Protein AF-A0A6J1W9F5-F1 (afdb_monomer_lite)

InterPro domains:
  IPR046804 DNA-PKcs, N-terminal [PF20500] (56-137)

Structure (mmCIF, N/CA/C/O backbone):
data_AF-A0A6J1W9F5-F1
#
_entry.id   AF-A0A6J1W9F5-F1
#
loop_
_atom_site.group_PDB
_atom_site.id
_atom_site.type_symbol
_atom_site.label_atom_id
_atom_site.label_alt_id
_atom_site.label_comp_id
_atom_site.label_asym_id
_atom_site.label_entity_id
_atom_site.label_seq_id
_atom_site.pdbx_PDB_ins_code
_atom_site.Cartn_x
_atom_site.Cartn_y
_atom_site.Cartn_z
_atom_site.occupancy
_atom_site.B_iso_or_equiv
_atom_site.auth_seq_id
_atom_site.auth_comp_id
_atom_site.auth_asym_id
_atom_site.auth_atom_id
_atom_site.pdbx_PDB_model_num
ATOM 1 N N . MET A 1 1 ? -18.209 33.176 -12.105 1.00 35.25 1 MET A N 1
ATOM 2 C CA . MET A 1 1 ? -17.310 32.155 -12.683 1.00 35.25 1 MET A CA 1
ATOM 3 C C . MET A 1 1 ? -16.720 31.390 -11.516 1.00 35.25 1 MET A C 1
ATOM 5 O O . MET A 1 1 ? -16.170 32.024 -10.627 1.00 35.25 1 MET A O 1
ATOM 9 N N . ALA A 1 2 ? -17.005 30.091 -11.435 1.00 33.97 2 ALA A N 1
ATOM 10 C CA . ALA A 1 2 ? -16.728 29.277 -10.258 1.00 33.97 2 ALA A CA 1
ATOM 11 C C . ALA A 1 2 ? -15.221 29.112 -10.017 1.00 33.97 2 ALA A C 1
ATOM 13 O O . ALA A 1 2 ? -14.440 28.920 -10.948 1.00 33.97 2 ALA A O 1
ATOM 14 N N . SER A 1 3 ? -14.863 29.220 -8.743 1.00 36.62 3 SER A N 1
ATOM 15 C CA . SER A 1 3 ? -13.532 29.150 -8.161 1.00 36.62 3 SER A CA 1
ATOM 16 C C . SER A 1 3 ? -12.750 27.911 -8.593 1.00 36.62 3 SER A C 1
ATOM 18 O O . SER A 1 3 ? -13.216 26.790 -8.419 1.00 36.62 3 SER A O 1
ATOM 20 N N . SER A 1 4 ? -11.519 28.105 -9.061 1.00 34.47 4 SER A N 1
ATOM 21 C CA . SER A 1 4 ? -10.494 27.059 -9.046 1.00 34.47 4 SER A CA 1
ATOM 22 C C . SER A 1 4 ? -9.515 27.395 -7.931 1.00 34.47 4 SER A C 1
ATOM 24 O O . SER A 1 4 ? -8.533 28.106 -8.129 1.00 34.47 4 SER A O 1
ATOM 26 N N . LEU A 1 5 ? -9.847 26.939 -6.723 1.00 39.34 5 LEU A N 1
ATOM 27 C CA . LEU A 1 5 ? -8.900 26.878 -5.619 1.00 39.34 5 LEU A CA 1
ATOM 28 C C . LEU A 1 5 ? -7.822 25.867 -6.011 1.00 39.34 5 LEU A C 1
ATOM 30 O O . LEU A 1 5 ? -8.046 24.659 -5.980 1.00 39.34 5 LEU A O 1
ATOM 34 N N . VAL A 1 6 ? -6.652 26.370 -6.392 1.00 42.03 6 VAL A N 1
ATOM 35 C CA . VAL A 1 6 ? -5.414 25.601 -6.313 1.00 42.03 6 VAL A CA 1
ATOM 36 C C . VAL A 1 6 ? -5.229 25.258 -4.838 1.00 42.03 6 VAL A C 1
ATOM 38 O O . VAL A 1 6 ? -4.914 26.128 -4.032 1.00 42.03 6 VAL A O 1
ATOM 41 N N . VAL A 1 7 ? -5.496 24.006 -4.475 1.00 39.22 7 VAL A N 1
ATOM 42 C CA . VAL A 1 7 ? -5.159 23.448 -3.166 1.00 39.22 7 VAL A CA 1
ATOM 43 C C . VAL A 1 7 ? -3.755 22.853 -3.295 1.00 39.22 7 VAL A C 1
ATOM 45 O O . VAL A 1 7 ? -3.606 21.840 -3.975 1.00 39.22 7 VAL A O 1
ATOM 48 N N . PRO A 1 8 ? -2.714 23.403 -2.642 1.00 40.12 8 PRO A N 1
ATOM 49 C CA . PRO A 1 8 ? -1.382 22.786 -2.599 1.00 40.12 8 PRO A CA 1
ATOM 50 C C . PRO A 1 8 ? -1.325 21.521 -1.715 1.00 40.12 8 PRO A C 1
ATOM 52 O O . PRO A 1 8 ? -0.251 21.062 -1.347 1.00 40.12 8 PRO A O 1
ATOM 55 N N . GLY A 1 9 ? -2.474 20.967 -1.328 1.00 43.34 9 GLY A N 1
ATOM 56 C CA . GLY A 1 9 ? -2.632 19.908 -0.337 1.00 43.34 9 GLY A CA 1
ATOM 57 C C . GLY A 1 9 ? -3.400 18.723 -0.907 1.00 43.34 9 GLY A C 1
ATOM 58 O O . GLY A 1 9 ? -4.593 18.576 -0.669 1.00 43.34 9 GLY A O 1
ATOM 59 N N . GLY A 1 10 ? -2.709 17.861 -1.649 1.00 54.50 10 GLY A N 1
ATOM 60 C CA . GLY A 1 10 ? -3.284 16.616 -2.160 1.00 54.50 10 GLY A CA 1
ATOM 61 C C . GLY A 1 10 ? -3.547 15.555 -1.085 1.00 54.50 10 GLY A C 1
ATOM 62 O O . GLY A 1 10 ? -4.116 14.524 -1.409 1.00 54.50 10 GLY A O 1
ATOM 63 N N . GLY A 1 11 ? -3.151 15.767 0.175 1.00 81.38 11 GLY A N 1
ATOM 64 C CA . GLY A 1 11 ? -3.332 14.800 1.263 1.00 81.38 11 GLY A CA 1
ATOM 65 C C . GLY A 1 11 ? -2.861 13.377 0.919 1.00 81.38 11 GLY A C 1
ATOM 66 O O . GLY A 1 11 ? -2.109 13.143 -0.026 1.00 81.38 11 GLY A O 1
ATOM 67 N N . LEU A 1 12 ? -3.349 12.397 1.678 1.00 89.31 12 LEU A N 1
ATOM 68 C CA . LEU A 1 12 ? -3.038 10.981 1.456 1.00 89.31 12 LEU A CA 1
ATOM 69 C C . LEU A 1 12 ? -3.476 10.483 0.063 1.00 89.31 12 LEU A C 1
ATOM 71 O O . LEU A 1 12 ? -2.780 9.697 -0.577 1.00 89.31 12 LEU A O 1
ATOM 75 N N . GLN A 1 13 ? -4.634 10.947 -0.416 1.00 91.75 13 GLN A N 1
ATOM 76 C CA . GLN A 1 13 ? -5.196 10.537 -1.704 1.00 91.75 13 GLN A CA 1
ATOM 77 C C . GLN A 1 13 ? -4.329 10.996 -2.884 1.00 91.75 13 GLN A C 1
ATOM 79 O O . GLN A 1 13 ? -4.150 10.247 -3.839 1.00 91.75 13 GLN A O 1
ATOM 84 N N . GLY A 1 14 ? -3.766 12.201 -2.815 1.00 93.12 14 GLY A N 1
ATOM 85 C CA . GLY A 1 14 ? -2.868 12.744 -3.828 1.00 93.12 14 GLY A CA 1
ATOM 86 C C . GLY A 1 14 ? -1.583 11.932 -3.941 1.00 93.12 14 GLY A C 1
ATOM 87 O O . GLY A 1 14 ? -1.185 11.599 -5.055 1.00 93.12 14 GLY A O 1
ATOM 88 N N . PHE A 1 15 ? -0.993 11.528 -2.809 1.00 93.94 15 PHE A N 1
ATOM 89 C CA . PHE A 1 15 ? 0.175 10.640 -2.812 1.00 93.94 15 PHE A CA 1
ATOM 90 C C . PHE A 1 15 ? -0.133 9.300 -3.478 1.00 93.94 15 PHE A C 1
ATOM 92 O O . PHE A 1 15 ? 0.636 8.838 -4.315 1.00 93.94 15 PHE A O 1
ATOM 99 N N . LEU A 1 16 ? -1.282 8.701 -3.157 1.00 94.94 16 LEU A N 1
ATOM 100 C CA . LEU A 1 16 ? -1.726 7.451 -3.771 1.00 94.94 16 LEU A CA 1
ATOM 101 C C . LEU A 1 16 ? -1.948 7.595 -5.284 1.00 94.94 16 LEU A C 1
ATOM 103 O O . LEU A 1 16 ? -1.493 6.752 -6.053 1.00 94.94 16 LEU A O 1
ATOM 107 N N . LEU A 1 17 ? -2.596 8.669 -5.736 1.00 94.62 17 LEU A N 1
ATOM 108 C CA . LEU A 1 17 ? -2.808 8.911 -7.166 1.00 94.62 17 LEU A CA 1
ATOM 109 C C . LEU A 1 17 ? -1.483 9.087 -7.916 1.00 94.62 17 LEU A C 1
ATOM 111 O O . LEU A 1 17 ? -1.290 8.454 -8.951 1.00 94.62 17 LEU A O 1
ATOM 115 N N . GLN A 1 18 ? -0.555 9.881 -7.375 1.00 94.75 18 GLN A N 1
ATOM 116 C CA . GLN A 1 18 ? 0.778 10.060 -7.959 1.00 94.75 18 GLN A CA 1
ATOM 117 C C . GLN A 1 18 ? 1.577 8.753 -7.981 1.00 94.75 18 GLN A C 1
ATOM 119 O O . GLN A 1 18 ? 2.273 8.473 -8.953 1.00 94.75 18 GLN A O 1
ATOM 124 N N . LEU A 1 19 ? 1.440 7.923 -6.945 1.00 95.38 19 LEU A N 1
ATOM 125 C CA . LEU A 1 19 ? 2.094 6.619 -6.871 1.00 95.38 19 LEU A CA 1
ATOM 126 C C . LEU A 1 19 ? 1.598 5.671 -7.975 1.00 95.38 19 LEU A C 1
ATOM 128 O O . LEU A 1 19 ? 2.392 4.955 -8.581 1.00 95.38 19 LEU A O 1
ATOM 132 N N . HIS A 1 20 ? 0.292 5.668 -8.261 1.00 95.25 20 HIS A N 1
ATOM 133 C CA . HIS A 1 20 ? -0.271 4.870 -9.357 1.00 95.25 20 HIS A CA 1
ATOM 134 C C . HIS A 1 20 ? 0.045 5.451 -10.737 1.00 95.25 20 HIS A C 1
ATOM 136 O O . HIS A 1 20 ? 0.184 4.683 -11.688 1.00 95.25 20 HIS A O 1
ATOM 142 N N . ASP A 1 21 ? 0.181 6.771 -10.862 1.00 94.19 21 ASP A N 1
ATOM 143 C CA . ASP A 1 21 ? 0.613 7.407 -12.109 1.00 94.19 21 ASP A CA 1
ATOM 144 C C . ASP A 1 21 ? 2.075 7.068 -12.442 1.00 94.19 21 ASP A C 1
ATOM 146 O O . ASP A 1 21 ? 2.383 6.716 -13.579 1.00 94.19 21 ASP A O 1
ATOM 150 N N . ALA A 1 22 ? 2.947 7.015 -11.427 1.00 93.38 22 ALA A N 1
ATOM 151 C CA . ALA A 1 22 ? 4.347 6.614 -11.574 1.00 93.38 22 ALA A CA 1
ATOM 152 C C . ALA A 1 22 ? 4.510 5.218 -12.210 1.00 93.38 22 ALA A C 1
ATOM 154 O O . ALA A 1 22 ? 5.446 4.996 -12.976 1.00 93.38 22 ALA A O 1
ATOM 155 N N . LEU A 1 23 ? 3.572 4.289 -11.980 1.00 91.94 23 LEU A N 1
ATOM 156 C CA . LEU A 1 23 ? 3.587 2.958 -12.609 1.00 91.94 23 LEU A CA 1
ATOM 157 C C . LEU A 1 23 ? 3.391 2.983 -14.132 1.00 91.94 23 LEU A C 1
ATOM 159 O O . LEU A 1 23 ? 3.680 1.990 -14.796 1.00 91.94 23 LEU A O 1
ATOM 163 N N . ARG A 1 24 ? 2.857 4.077 -14.682 1.00 90.38 24 ARG A N 1
ATOM 164 C CA . ARG A 1 24 ? 2.622 4.250 -16.123 1.00 90.38 24 ARG A CA 1
ATOM 165 C C . ARG A 1 24 ? 3.782 4.953 -16.826 1.00 90.38 24 ARG A C 1
ATOM 167 O O . ARG A 1 24 ? 3.754 5.067 -18.049 1.00 90.38 24 ARG A O 1
ATOM 174 N N . SER A 1 25 ? 4.767 5.439 -16.071 1.00 90.38 25 SER A N 1
ATOM 175 C CA . SER A 1 25 ? 5.941 6.113 -16.618 1.00 90.38 25 SER A CA 1
ATOM 176 C C . SER A 1 25 ? 6.793 5.151 -17.444 1.00 90.38 25 SER A C 1
ATOM 178 O O . SER A 1 25 ? 7.041 4.017 -17.034 1.00 90.38 25 SER A O 1
ATOM 180 N N . SER A 1 26 ? 7.296 5.630 -18.582 1.00 87.69 26 SER A N 1
ATOM 181 C CA . SER A 1 26 ? 8.294 4.911 -19.380 1.00 87.69 26 SER A CA 1
ATOM 182 C C . SER A 1 26 ? 9.668 4.875 -18.703 1.00 87.69 26 SER A C 1
ATOM 184 O O . SER A 1 26 ? 10.444 3.960 -18.962 1.00 87.69 26 SER A O 1
ATOM 186 N N . ASP A 1 27 ? 9.972 5.859 -17.849 1.00 92.56 27 ASP A N 1
ATOM 187 C CA . ASP A 1 27 ? 11.208 5.898 -17.066 1.00 92.56 27 ASP A CA 1
ATOM 188 C C . ASP A 1 27 ? 10.959 5.291 -15.680 1.00 92.56 27 ASP A C 1
ATOM 190 O O . ASP A 1 27 ? 10.574 5.976 -14.727 1.00 92.56 27 ASP A O 1
ATOM 194 N N . THR A 1 28 ? 11.106 3.968 -15.594 1.00 90.25 28 THR A N 1
ATOM 195 C CA . THR A 1 28 ? 10.769 3.182 -14.398 1.00 90.25 28 THR A CA 1
ATOM 196 C C . THR A 1 28 ? 11.710 3.451 -13.229 1.00 90.25 28 THR A C 1
ATOM 198 O O . THR A 1 28 ? 11.281 3.371 -12.080 1.00 90.25 28 THR A O 1
ATOM 201 N N . SER A 1 29 ? 12.963 3.825 -13.500 1.00 91.38 29 SER A N 1
ATOM 202 C CA . SER A 1 29 ? 13.967 4.095 -12.466 1.00 91.38 29 SER A CA 1
ATOM 203 C C . SER A 1 29 ? 13.665 5.381 -11.687 1.00 91.38 29 SER A C 1
ATOM 205 O O . SER A 1 29 ? 13.543 5.346 -10.460 1.00 91.38 29 SER A O 1
ATOM 207 N N . SER A 1 30 ? 13.450 6.510 -12.377 1.00 93.00 30 SER A N 1
ATOM 208 C CA . SER A 1 30 ? 13.051 7.761 -11.717 1.00 93.00 30 SER A CA 1
ATOM 209 C C . SER A 1 30 ? 11.676 7.633 -11.058 1.00 93.00 30 SER A C 1
ATOM 211 O O . SER A 1 30 ? 11.478 8.070 -9.921 1.00 93.00 30 SER A O 1
ATOM 213 N N . ALA A 1 31 ? 10.737 6.952 -11.724 1.00 94.81 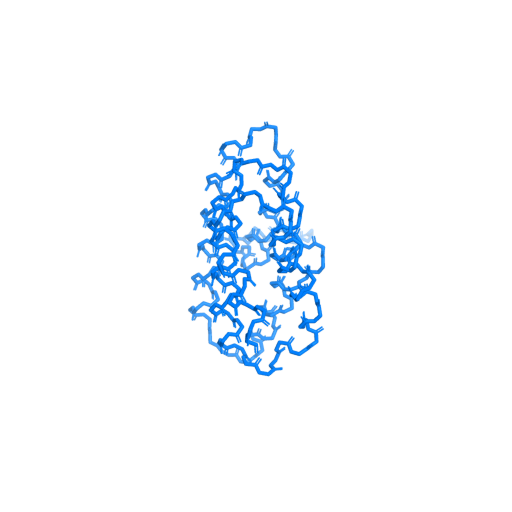31 ALA A N 1
ATOM 214 C CA . ALA A 1 31 ? 9.407 6.706 -11.179 1.00 94.81 31 ALA A CA 1
ATOM 215 C C . ALA A 1 31 ? 9.435 5.859 -9.895 1.00 94.81 31 ALA A C 1
ATOM 217 O O . ALA A 1 31 ? 8.659 6.122 -8.976 1.00 94.81 31 ALA A O 1
ATOM 218 N N . ALA A 1 32 ? 10.344 4.884 -9.789 1.00 94.00 32 ALA A N 1
ATOM 219 C CA . ALA A 1 32 ? 10.544 4.121 -8.563 1.00 94.00 32 ALA A CA 1
ATOM 220 C C . ALA A 1 32 ? 11.092 5.004 -7.433 1.00 94.00 32 ALA A C 1
ATOM 222 O O . ALA A 1 32 ? 10.523 5.015 -6.343 1.00 94.00 32 ALA A O 1
ATOM 223 N N . LEU A 1 33 ? 12.119 5.821 -7.688 1.00 94.06 33 LEU A N 1
ATOM 224 C CA . LEU A 1 33 ? 12.642 6.758 -6.682 1.00 94.06 33 LEU A CA 1
ATOM 225 C C . LEU A 1 33 ? 11.550 7.705 -6.162 1.00 94.06 33 LEU A C 1
ATOM 227 O O . LEU A 1 33 ? 11.404 7.897 -4.950 1.00 94.06 33 LEU A O 1
ATOM 231 N N . GLN A 1 34 ? 10.733 8.244 -7.070 1.00 94.88 34 GLN A N 1
ATOM 232 C CA . GLN A 1 34 ? 9.577 9.057 -6.706 1.00 94.88 34 GLN A CA 1
ATOM 233 C C . GLN A 1 34 ? 8.550 8.248 -5.901 1.00 94.88 34 GLN A C 1
ATOM 235 O O . GLN A 1 34 ? 8.081 8.717 -4.866 1.00 94.88 34 GLN A O 1
ATOM 240 N N . GLY A 1 35 ? 8.220 7.028 -6.329 1.00 94.81 35 GLY A N 1
ATOM 241 C CA . GLY A 1 35 ? 7.261 6.158 -5.649 1.00 94.81 35 GLY A CA 1
ATOM 242 C C . GLY A 1 35 ? 7.655 5.853 -4.204 1.00 94.81 35 GLY A C 1
ATOM 243 O O . GLY A 1 35 ? 6.832 5.959 -3.298 1.00 94.81 35 GLY A O 1
ATOM 244 N N . CYS A 1 36 ? 8.928 5.558 -3.962 1.00 94.00 36 CYS A N 1
ATOM 245 C CA . CYS A 1 36 ? 9.449 5.300 -2.624 1.00 94.00 36 CYS A CA 1
ATOM 246 C C . CYS A 1 36 ? 9.384 6.553 -1.726 1.00 94.00 36 CYS A C 1
ATOM 248 O O . CYS A 1 36 ? 9.012 6.458 -0.555 1.00 94.00 36 CYS A O 1
ATOM 250 N N . SER A 1 37 ? 9.666 7.740 -2.279 1.00 95.12 37 SER A N 1
ATOM 251 C CA . SER A 1 37 ? 9.465 9.021 -1.581 1.00 95.12 37 SER A CA 1
ATOM 252 C C . SER A 1 37 ? 7.992 9.236 -1.199 1.00 95.12 37 SER A C 1
ATOM 254 O O . SER A 1 37 ? 7.686 9.530 -0.042 1.00 95.12 37 SER A O 1
ATOM 256 N N . LEU A 1 38 ? 7.066 8.988 -2.133 1.00 95.81 38 LEU A N 1
ATOM 257 C CA . LEU A 1 38 ? 5.624 9.119 -1.902 1.00 95.81 38 LEU A CA 1
ATOM 258 C C . LEU A 1 38 ? 5.116 8.165 -0.815 1.00 95.81 38 LEU A C 1
ATOM 260 O O . LEU A 1 38 ? 4.313 8.572 0.022 1.00 95.81 38 LEU A O 1
ATOM 264 N N . ILE A 1 39 ? 5.593 6.916 -0.792 1.00 95.69 39 ILE A N 1
ATOM 265 C CA . ILE A 1 39 ? 5.233 5.937 0.247 1.00 95.69 39 ILE A CA 1
ATOM 266 C C . ILE A 1 39 ? 5.703 6.412 1.623 1.00 95.69 39 ILE A C 1
ATOM 268 O O . ILE A 1 39 ? 4.956 6.298 2.594 1.00 95.69 39 ILE A O 1
ATOM 272 N N . ARG A 1 40 ? 6.902 6.998 1.714 1.00 94.62 40 ARG A N 1
ATOM 273 C CA . ARG A 1 40 ? 7.417 7.551 2.972 1.00 94.62 40 ARG A CA 1
ATOM 274 C C . ARG A 1 40 ? 6.567 8.723 3.465 1.00 94.62 40 ARG A C 1
ATOM 276 O O . ARG A 1 40 ? 6.169 8.727 4.626 1.00 94.62 40 ARG A O 1
ATOM 283 N N . SER A 1 41 ? 6.226 9.668 2.587 1.00 93.88 41 SER A N 1
ATOM 284 C CA . SER A 1 41 ? 5.337 10.790 2.931 1.00 93.88 41 SER A CA 1
ATOM 285 C C . SER A 1 41 ? 3.931 10.322 3.320 1.00 93.88 41 SER A C 1
ATOM 287 O O . SER A 1 41 ? 3.324 10.863 4.245 1.00 93.88 41 SER A O 1
ATOM 289 N N . LEU A 1 42 ? 3.418 9.282 2.654 1.00 94.12 42 LEU A N 1
ATOM 290 C CA . LEU A 1 42 ? 2.155 8.636 3.006 1.00 94.12 42 LEU A CA 1
ATOM 291 C C . LEU A 1 42 ? 2.218 8.039 4.416 1.00 94.12 42 LEU A C 1
ATOM 293 O O . LEU A 1 42 ? 1.322 8.288 5.224 1.00 94.12 42 LEU A O 1
ATOM 297 N N . ALA A 1 43 ? 3.277 7.290 4.726 1.00 92.69 43 ALA A N 1
ATOM 298 C CA . ALA A 1 43 ? 3.475 6.684 6.037 1.00 92.69 43 ALA A CA 1
ATOM 299 C C . ALA A 1 43 ? 3.557 7.744 7.145 1.00 92.69 43 ALA A C 1
ATOM 301 O O . ALA A 1 43 ? 2.870 7.631 8.160 1.00 92.69 43 ALA A O 1
ATOM 302 N N . GLU A 1 44 ? 4.322 8.813 6.924 1.00 91.88 44 GLU A N 1
ATOM 303 C CA . GLU A 1 44 ? 4.445 9.935 7.857 1.00 91.88 44 GLU A CA 1
ATOM 304 C C . GLU A 1 44 ? 3.096 10.630 8.106 1.00 91.88 44 GLU A C 1
ATOM 306 O O . GLU A 1 44 ? 2.726 10.890 9.255 1.00 91.88 44 GLU A O 1
ATOM 311 N N . SER A 1 45 ? 2.300 10.853 7.055 1.00 90.19 45 SER A N 1
ATOM 312 C CA . SER A 1 45 ? 0.948 11.415 7.175 1.00 90.19 45 SER A CA 1
ATOM 313 C C . SER A 1 45 ? 0.001 10.500 7.968 1.00 90.19 45 SER A C 1
ATOM 315 O O . SER A 1 45 ? -0.788 10.966 8.795 1.00 90.19 45 SER A O 1
ATOM 317 N N . CYS A 1 46 ? 0.106 9.183 7.778 1.00 89.19 46 CYS A N 1
ATOM 318 C CA . CYS A 1 46 ? -0.639 8.190 8.554 1.00 89.19 46 CYS A CA 1
ATOM 319 C C . CYS A 1 46 ? -0.231 8.141 10.027 1.00 89.19 46 CYS A C 1
ATOM 321 O O . CYS A 1 46 ? -1.073 7.849 10.874 1.00 89.19 46 CYS A O 1
ATOM 323 N N . VAL A 1 47 ? 1.030 8.416 10.363 1.00 85.69 47 VAL A N 1
ATOM 324 C CA . VAL A 1 47 ? 1.514 8.416 11.752 1.00 85.69 47 VAL A CA 1
ATOM 325 C C . VAL A 1 47 ? 1.121 9.700 12.480 1.00 85.69 47 VAL A C 1
ATOM 327 O O . VAL A 1 47 ? 0.630 9.622 13.603 1.00 85.69 47 VAL A O 1
ATOM 330 N N . THR A 1 48 ? 1.292 10.855 11.832 1.00 84.44 48 THR A N 1
ATOM 331 C CA . THR A 1 48 ? 1.048 12.190 12.414 1.00 84.44 48 THR A CA 1
ATOM 332 C C . THR A 1 48 ? -0.432 12.542 12.555 1.00 84.44 48 THR A C 1
ATOM 334 O O . THR A 1 48 ? -0.790 13.388 13.375 1.00 84.44 48 THR A O 1
ATOM 337 N N . SER A 1 49 ? -1.308 11.893 11.787 1.00 80.88 49 SER A N 1
ATOM 338 C CA . SER A 1 49 ? -2.748 12.105 11.890 1.00 80.88 49 SER A CA 1
ATOM 339 C C . SER A 1 49 ? -3.343 11.497 13.167 1.00 80.88 49 SER A C 1
ATOM 341 O O . SER A 1 49 ? -3.060 10.348 13.524 1.00 80.88 49 SER A O 1
ATOM 343 N N . SER A 1 50 ? -4.209 12.273 13.826 1.00 74.00 50 SER A N 1
ATOM 344 C CA . SER A 1 50 ? -4.945 11.897 15.035 1.00 74.00 50 SER A CA 1
ATOM 345 C C . SER A 1 50 ? -6.438 12.186 14.857 1.00 74.00 50 SER A C 1
ATOM 347 O O . SER A 1 50 ? -6.804 13.249 14.358 1.00 74.00 50 SER A O 1
ATOM 349 N N . GLY A 1 51 ? -7.291 11.239 15.253 1.00 84.62 51 GLY A N 1
ATOM 350 C CA . GLY A 1 51 ? -8.752 11.319 15.136 1.00 84.62 51 GLY A CA 1
ATOM 351 C C . GLY A 1 51 ? -9.359 10.095 14.445 1.00 84.62 51 GLY A C 1
ATOM 352 O O . GLY A 1 51 ? -8.846 9.629 13.427 1.00 84.62 51 GLY A O 1
ATOM 353 N N . ASP A 1 52 ? -10.461 9.573 14.991 1.00 85.38 52 ASP A N 1
ATOM 354 C CA . ASP A 1 52 ? -11.104 8.350 14.489 1.00 85.38 52 ASP A CA 1
ATOM 355 C C . ASP A 1 52 ? -11.665 8.502 13.068 1.00 85.38 52 ASP A C 1
ATOM 357 O O . ASP A 1 52 ? -11.493 7.594 12.252 1.00 85.38 52 ASP A O 1
ATOM 361 N N . ASP A 1 53 ? -12.260 9.654 12.743 1.00 88.25 53 ASP A N 1
ATOM 362 C CA . ASP A 1 53 ? -12.806 9.927 11.405 1.00 88.25 53 ASP A CA 1
ATOM 363 C C . ASP A 1 53 ? -11.702 9.984 10.343 1.00 88.25 53 ASP A C 1
ATOM 365 O O . ASP A 1 53 ? -11.836 9.436 9.245 1.00 88.25 53 ASP A O 1
ATOM 369 N N . ILE A 1 54 ? -10.565 10.600 10.687 1.00 89.44 54 ILE A N 1
ATOM 370 C CA . ILE A 1 54 ? -9.418 10.682 9.783 1.00 89.44 54 ILE A CA 1
ATOM 371 C C . ILE A 1 54 ? -8.791 9.298 9.611 1.00 89.44 54 ILE A C 1
ATOM 373 O O . ILE A 1 54 ? -8.465 8.911 8.491 1.00 89.44 54 ILE A O 1
ATOM 377 N N . LEU A 1 55 ? -8.688 8.512 10.687 1.00 90.62 55 LEU A N 1
ATOM 378 C CA . LEU A 1 55 ? -8.188 7.143 10.611 1.00 90.62 55 LEU A CA 1
ATOM 379 C C . LEU A 1 55 ? -9.086 6.262 9.730 1.00 90.62 55 LEU A C 1
ATOM 381 O O . LEU A 1 55 ? -8.576 5.502 8.909 1.00 90.62 55 LEU A O 1
ATOM 385 N N . ALA A 1 56 ? -10.412 6.380 9.846 1.00 91.44 56 ALA A N 1
ATOM 386 C CA . ALA A 1 56 ? -11.355 5.649 8.998 1.00 91.44 56 ALA A CA 1
ATOM 387 C C . ALA A 1 56 ? -11.185 6.003 7.509 1.00 91.44 56 ALA A C 1
ATOM 389 O O . ALA A 1 56 ? -11.179 5.114 6.647 1.00 91.44 56 ALA A O 1
ATOM 390 N N . LEU A 1 57 ? -10.973 7.288 7.204 1.00 91.88 57 LEU A N 1
ATOM 391 C CA . LEU A 1 57 ? -10.654 7.747 5.853 1.00 91.88 57 LEU A CA 1
ATOM 392 C C . LEU A 1 57 ? -9.310 7.186 5.364 1.00 91.88 57 LEU A C 1
ATOM 394 O O . LEU A 1 57 ? -9.235 6.676 4.247 1.00 91.88 57 LEU A O 1
ATOM 398 N N . GLN A 1 58 ? -8.264 7.225 6.195 1.00 93.06 58 GLN A N 1
ATOM 399 C CA . GLN A 1 58 ? -6.948 6.681 5.851 1.00 93.06 58 GLN A CA 1
ATOM 400 C C . GLN A 1 58 ? -7.018 5.188 5.535 1.00 93.06 58 GLN A C 1
ATOM 402 O O . GLN A 1 58 ? -6.505 4.766 4.503 1.00 93.06 58 GLN A O 1
ATOM 407 N N . ILE A 1 59 ? -7.708 4.403 6.365 1.00 93.88 59 ILE A N 1
ATOM 408 C CA . ILE A 1 59 ? -7.944 2.973 6.126 1.00 93.88 59 ILE A CA 1
ATOM 409 C C . ILE A 1 59 ? -8.611 2.770 4.760 1.00 93.88 59 ILE A C 1
ATOM 411 O O . ILE A 1 59 ? -8.121 1.997 3.938 1.00 93.88 59 ILE A O 1
ATOM 415 N N . SER A 1 60 ? -9.693 3.503 4.491 1.00 94.44 60 SER A N 1
ATOM 416 C CA . SER A 1 60 ? -10.453 3.372 3.241 1.00 94.44 60 SER A CA 1
ATOM 417 C C . SER A 1 60 ? -9.615 3.711 2.002 1.00 94.44 60 SER A C 1
ATOM 419 O O . SER A 1 60 ? -9.734 3.055 0.968 1.00 94.44 60 SER A O 1
ATOM 421 N N . LEU A 1 61 ? -8.738 4.713 2.100 1.00 94.69 61 LEU A N 1
ATOM 422 C CA . LEU A 1 61 ? -7.848 5.114 1.012 1.00 94.69 61 LEU A CA 1
ATOM 423 C C . LEU A 1 61 ? -6.690 4.124 0.813 1.00 94.69 61 LEU A C 1
ATOM 425 O O . LEU A 1 61 ? -6.455 3.685 -0.313 1.00 94.69 61 LEU A O 1
ATOM 429 N N . VAL A 1 62 ? -5.998 3.729 1.890 1.00 95.31 62 VAL A N 1
ATOM 430 C CA . VAL A 1 62 ? -4.871 2.777 1.841 1.00 95.31 62 VAL A CA 1
ATOM 431 C C . VAL A 1 62 ? -5.311 1.439 1.251 1.00 95.31 62 VAL A C 1
ATOM 433 O O . VAL A 1 62 ? -4.598 0.872 0.421 1.00 95.31 62 VAL A O 1
ATOM 436 N N . PHE A 1 63 ? -6.495 0.953 1.628 1.00 95.56 63 PHE A N 1
ATOM 437 C CA . PHE A 1 63 ? -7.029 -0.331 1.169 1.00 95.56 63 PHE A CA 1
ATOM 438 C C . PHE A 1 63 ? -7.999 -0.214 -0.015 1.00 95.56 63 PHE A C 1
ATOM 440 O O . PHE A 1 63 ? -8.690 -1.176 -0.352 1.00 95.56 63 PHE A O 1
ATOM 447 N N . SER A 1 64 ? -8.025 0.935 -0.696 1.00 94.81 64 SER A N 1
ATOM 448 C CA . SER A 1 64 ? -8.797 1.097 -1.928 1.00 94.81 64 SER A CA 1
ATOM 449 C C . SER A 1 64 ? -8.351 0.094 -3.001 1.00 94.81 64 SER A C 1
ATOM 451 O O . SER A 1 64 ? -7.161 -0.075 -3.280 1.00 94.81 64 SER A O 1
ATOM 453 N N . LYS A 1 65 ? -9.318 -0.559 -3.654 1.00 90.75 65 LYS A N 1
ATOM 454 C CA . LYS A 1 65 ? -9.053 -1.586 -4.679 1.00 90.75 65 LYS A CA 1
ATOM 455 C C . LYS A 1 65 ? -8.406 -1.015 -5.942 1.00 90.75 65 LYS A C 1
ATOM 457 O O . LYS A 1 65 ? -7.627 -1.695 -6.607 1.00 90.75 65 LYS A O 1
ATOM 462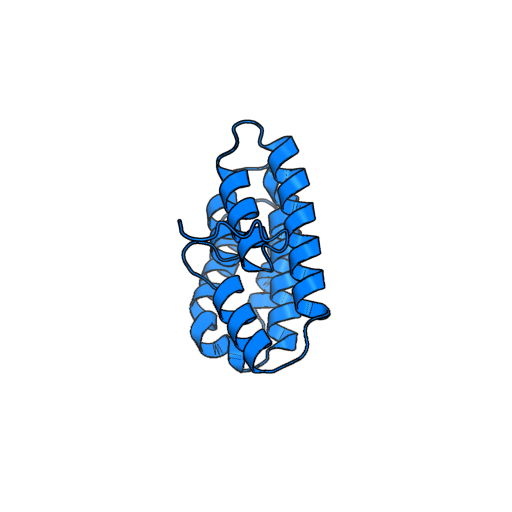 N N . GLU A 1 66 ? -8.709 0.235 -6.271 1.00 90.19 66 GLU A N 1
ATOM 463 C CA . GLU A 1 66 ? -8.263 0.848 -7.523 1.00 90.19 66 GLU A CA 1
ATOM 464 C C . GLU A 1 66 ? -6.932 1.573 -7.354 1.00 90.19 66 GLU A C 1
ATOM 466 O O . GLU A 1 66 ? -5.982 1.281 -8.086 1.00 90.19 66 GLU A O 1
ATOM 471 N N . ASN A 1 67 ? -6.867 2.465 -6.361 1.00 91.88 67 ASN A N 1
ATOM 472 C CA . ASN A 1 67 ? -5.748 3.383 -6.144 1.00 91.88 67 ASN A CA 1
ATOM 473 C C . ASN A 1 67 ? -5.113 3.240 -4.752 1.00 91.88 67 ASN A C 1
ATOM 475 O O . ASN A 1 67 ? -4.340 4.094 -4.341 1.00 91.88 67 ASN A O 1
ATOM 479 N N . GLY A 1 68 ? -5.416 2.172 -4.011 1.00 95.44 68 GLY A N 1
ATOM 480 C CA . GLY A 1 68 ? -4.785 1.895 -2.721 1.00 95.44 68 GLY A CA 1
ATOM 481 C C . GLY A 1 68 ? -3.404 1.256 -2.855 1.00 95.44 68 GLY A C 1
ATOM 482 O O . GLY A 1 68 ? -2.932 0.919 -3.948 1.00 95.44 68 GLY A O 1
ATOM 483 N N . LEU A 1 69 ? -2.759 1.043 -1.713 1.00 95.62 69 LEU A N 1
ATOM 484 C CA . LEU A 1 69 ? -1.390 0.546 -1.639 1.00 95.62 69 LEU A CA 1
ATOM 485 C C . LEU A 1 69 ? -1.293 -0.948 -1.987 1.00 95.62 69 LEU A C 1
ATOM 487 O O . LEU A 1 69 ? -0.365 -1.367 -2.674 1.00 95.62 69 LEU A O 1
ATOM 491 N N . LEU A 1 70 ? -2.305 -1.741 -1.618 1.00 94.75 70 LEU A N 1
ATOM 492 C CA . LEU A 1 70 ? -2.428 -3.145 -2.036 1.00 94.75 70 LEU A CA 1
ATOM 493 C C . LEU A 1 70 ? -2.476 -3.294 -3.565 1.00 94.75 70 LEU A C 1
ATOM 495 O O . LEU A 1 70 ? -1.833 -4.173 -4.140 1.00 94.75 70 LEU A O 1
ATOM 499 N N . SER A 1 71 ? -3.214 -2.400 -4.224 1.00 95.31 71 SER A N 1
ATOM 500 C CA . SER A 1 71 ? -3.331 -2.362 -5.681 1.00 95.31 71 SER A CA 1
ATOM 501 C C . SER A 1 71 ? -2.009 -1.953 -6.339 1.00 95.31 71 SER A C 1
ATOM 503 O O . SER A 1 71 ? -1.604 -2.557 -7.331 1.00 95.31 71 SER A O 1
ATOM 505 N N . PHE A 1 72 ? -1.289 -0.987 -5.757 1.00 96.38 72 PHE A N 1
ATOM 506 C CA . PHE A 1 72 ? 0.054 -0.601 -6.206 1.00 96.38 72 PHE A CA 1
ATOM 507 C C . PHE A 1 72 ? 1.041 -1.774 -6.129 1.00 96.38 72 PHE A C 1
ATOM 509 O O . PHE A 1 72 ? 1.732 -2.062 -7.109 1.00 96.38 72 PHE A O 1
ATOM 516 N N . ILE A 1 73 ? 1.073 -2.492 -5.000 1.00 95.00 73 ILE A N 1
ATOM 517 C CA . ILE A 1 73 ? 1.945 -3.662 -4.821 1.00 95.00 73 ILE A CA 1
ATOM 518 C C . ILE A 1 73 ? 1.658 -4.694 -5.909 1.00 95.00 73 ILE A C 1
ATOM 520 O O . ILE A 1 73 ? 2.581 -5.135 -6.582 1.00 95.00 73 ILE A O 1
ATOM 524 N N . TYR A 1 74 ? 0.385 -5.028 -6.135 1.00 94.25 74 TYR A N 1
ATOM 525 C CA . TYR A 1 74 ? -0.003 -5.995 -7.160 1.00 94.25 74 TYR A CA 1
ATOM 526 C C . TYR A 1 74 ? 0.435 -5.580 -8.572 1.00 94.25 74 TYR A C 1
ATOM 528 O O . TYR A 1 74 ? 1.049 -6.373 -9.285 1.00 94.25 74 TYR A O 1
ATOM 536 N N . LYS A 1 75 ? 0.137 -4.338 -8.975 1.00 94.44 75 LYS A N 1
ATOM 537 C CA . LYS A 1 75 ? 0.439 -3.823 -10.322 1.00 94.44 75 LYS A CA 1
ATOM 538 C C . LYS A 1 75 ? 1.944 -3.705 -10.581 1.00 94.44 75 LYS A C 1
ATOM 540 O O . LYS A 1 75 ? 2.381 -3.888 -11.711 1.00 94.44 75 LYS A O 1
ATOM 545 N N . SER A 1 76 ? 2.733 -3.428 -9.545 1.00 93.69 76 SER A N 1
ATOM 546 C CA . SER A 1 76 ? 4.182 -3.239 -9.660 1.00 93.69 76 SER A CA 1
ATOM 547 C C . SER A 1 76 ? 4.996 -4.537 -9.654 1.00 93.69 76 SER A C 1
ATOM 549 O O . SER A 1 76 ? 6.190 -4.476 -9.928 1.00 93.69 76 SER A O 1
ATOM 551 N N . LEU A 1 77 ? 4.397 -5.710 -9.393 1.00 90.62 77 LEU A N 1
ATOM 552 C CA . LEU A 1 77 ? 5.115 -7.000 -9.332 1.00 90.62 77 LEU A CA 1
ATOM 553 C C . LEU A 1 77 ? 5.925 -7.325 -10.599 1.00 90.62 77 LEU A C 1
ATOM 555 O O . LEU A 1 77 ? 6.936 -8.016 -10.514 1.00 90.62 77 LEU A O 1
ATOM 559 N N . GLY A 1 78 ? 5.482 -6.844 -11.764 1.00 87.75 78 GLY A N 1
ATOM 560 C CA . GLY A 1 78 ? 6.158 -7.066 -13.046 1.00 87.75 78 GLY A CA 1
ATOM 561 C C . GLY A 1 78 ? 7.328 -6.122 -13.333 1.00 87.75 78 GLY A C 1
ATOM 562 O O . GLY A 1 78 ? 8.005 -6.313 -14.337 1.00 87.75 78 GLY A O 1
ATOM 563 N N . VAL A 1 79 ? 7.564 -5.114 -12.486 1.00 90.50 79 VAL A N 1
ATOM 564 C CA . VAL A 1 79 ? 8.579 -4.077 -12.710 1.00 90.50 79 VAL A CA 1
ATOM 565 C C . VAL A 1 79 ? 9.644 -4.162 -11.620 1.00 90.50 79 VAL A C 1
ATOM 567 O O . VAL A 1 79 ? 9.358 -4.009 -10.427 1.00 90.50 79 VAL A O 1
ATOM 570 N N . GLU A 1 80 ? 10.885 -4.438 -12.023 1.00 89.44 80 GLU A N 1
ATOM 571 C CA . GLU A 1 80 ? 11.979 -4.695 -11.079 1.00 89.44 80 GLU A CA 1
ATOM 572 C C . GLU A 1 80 ? 12.406 -3.446 -10.303 1.00 89.44 80 GLU A C 1
ATOM 574 O O . GLU A 1 80 ? 12.660 -3.561 -9.104 1.00 89.44 80 GLU A O 1
ATOM 579 N N . ASP A 1 81 ? 12.395 -2.266 -10.933 1.00 92.25 81 ASP A N 1
ATOM 580 C CA . ASP A 1 81 ? 12.773 -0.997 -10.289 1.00 92.25 81 ASP A CA 1
ATOM 581 C C . ASP A 1 81 ? 11.912 -0.681 -9.054 1.00 92.25 81 ASP A C 1
ATOM 583 O O . ASP A 1 81 ? 12.401 -0.152 -8.061 1.00 92.25 81 ASP A O 1
ATOM 587 N N . PHE A 1 82 ? 10.635 -1.082 -9.053 1.00 93.38 82 PHE A N 1
ATOM 588 C CA . PHE A 1 82 ? 9.709 -0.825 -7.942 1.00 93.38 82 PHE A CA 1
ATOM 589 C C . PHE A 1 82 ? 9.869 -1.775 -6.748 1.00 93.38 82 PHE A C 1
ATOM 591 O O . PHE A 1 82 ? 9.093 -1.695 -5.795 1.00 93.38 82 PHE A O 1
ATOM 598 N N . ARG A 1 83 ? 10.846 -2.688 -6.768 1.00 91.44 83 ARG A N 1
ATOM 599 C CA . ARG A 1 83 ? 11.044 -3.690 -5.709 1.00 91.44 83 ARG A CA 1
ATOM 600 C C . ARG A 1 83 ? 11.230 -3.066 -4.326 1.00 91.44 83 ARG A C 1
ATOM 602 O O . ARG A 1 83 ? 10.602 -3.520 -3.376 1.00 91.44 83 ARG A O 1
ATOM 609 N N . GLU A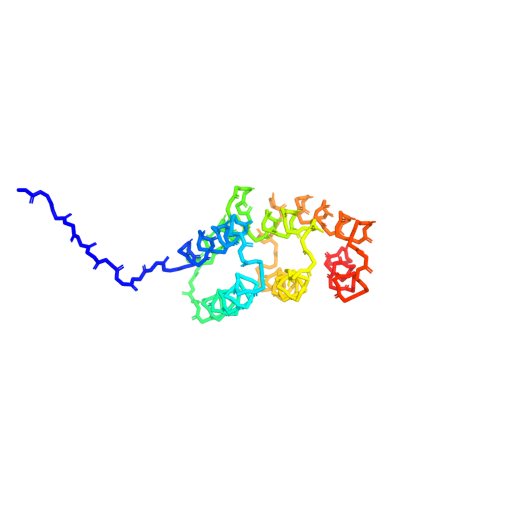 1 84 ? 12.046 -2.020 -4.220 1.00 91.75 84 GLU A N 1
ATOM 610 C CA . GLU A 1 84 ? 12.261 -1.312 -2.950 1.00 91.75 84 GLU A CA 1
ATOM 611 C C . GLU A 1 84 ? 10.970 -0.643 -2.463 1.00 91.75 84 GLU A C 1
ATOM 613 O O . GLU A 1 84 ? 10.616 -0.724 -1.290 1.00 91.75 84 GLU A O 1
ATOM 618 N N . CYS A 1 85 ? 10.192 -0.077 -3.384 1.00 94.00 85 CYS A N 1
ATOM 619 C CA . CYS A 1 85 ? 8.935 0.572 -3.035 1.00 94.00 85 CYS A CA 1
ATOM 620 C C . CYS A 1 85 ? 7.877 -0.445 -2.588 1.00 94.00 85 CYS A C 1
ATOM 622 O O . CYS A 1 85 ? 7.101 -0.158 -1.680 1.00 94.00 85 CYS A O 1
ATOM 624 N N . ARG A 1 86 ? 7.855 -1.656 -3.165 1.00 94.31 86 ARG A N 1
ATOM 625 C CA . ARG A 1 86 ? 7.000 -2.752 -2.675 1.00 94.31 86 ARG A CA 1
ATOM 626 C C . ARG A 1 86 ? 7.383 -3.180 -1.263 1.00 94.31 86 ARG A C 1
ATOM 628 O O . ARG A 1 86 ? 6.495 -3.375 -0.437 1.00 94.31 86 ARG A O 1
ATOM 635 N N . GLU A 1 87 ? 8.677 -3.310 -0.983 1.00 92.62 87 GLU A N 1
ATOM 636 C CA . GLU A 1 87 ? 9.176 -3.644 0.353 1.00 92.62 87 GLU A CA 1
ATOM 637 C C . GLU A 1 87 ? 8.736 -2.594 1.383 1.00 92.62 87 GLU A C 1
ATOM 639 O O . GLU A 1 87 ? 8.151 -2.944 2.409 1.00 92.62 87 GLU A O 1
ATOM 644 N N . GLU A 1 88 ? 8.954 -1.313 1.086 1.00 94.06 88 GLU A N 1
ATOM 645 C CA . GLU A 1 88 ? 8.591 -0.213 1.982 1.00 94.06 88 GLU A CA 1
ATOM 646 C C . GLU A 1 88 ? 7.072 -0.128 2.195 1.00 94.06 88 GLU A C 1
ATOM 648 O O . GLU A 1 88 ? 6.598 0.040 3.320 1.00 94.06 88 GLU A O 1
ATOM 653 N N . ALA A 1 89 ? 6.289 -0.342 1.133 1.00 95.25 89 ALA A N 1
ATOM 654 C CA . ALA A 1 89 ? 4.835 -0.412 1.218 1.00 95.25 89 ALA A CA 1
ATOM 655 C C . ALA A 1 89 ? 4.362 -1.554 2.131 1.00 95.25 89 ALA A C 1
ATOM 657 O O . ALA A 1 89 ? 3.461 -1.351 2.941 1.00 95.25 89 ALA A O 1
ATOM 658 N N . LEU A 1 90 ? 4.959 -2.746 2.028 1.00 94.19 90 LEU A N 1
ATOM 659 C CA . LEU A 1 90 ? 4.598 -3.896 2.864 1.00 94.19 90 LEU A CA 1
ATOM 660 C C . LEU A 1 90 ? 4.945 -3.663 4.336 1.00 94.19 90 LEU A C 1
ATOM 662 O O . LEU A 1 90 ? 4.118 -3.952 5.199 1.00 94.19 90 LEU A O 1
ATOM 666 N N . LYS A 1 91 ? 6.119 -3.087 4.628 1.00 93.38 91 LYS A N 1
ATOM 667 C CA . LYS A 1 91 ? 6.502 -2.697 5.996 1.00 93.38 91 LYS A CA 1
ATOM 668 C C . LYS A 1 91 ? 5.535 -1.672 6.580 1.00 93.38 91 LYS A C 1
ATOM 670 O O . LYS A 1 91 ? 5.102 -1.816 7.722 1.00 93.38 91 LYS A O 1
ATOM 675 N N . PHE A 1 92 ? 5.154 -0.670 5.787 1.00 95.12 92 PHE A N 1
ATOM 676 C CA . PHE A 1 92 ? 4.143 0.294 6.201 1.00 95.12 92 PHE A CA 1
ATOM 677 C C . PHE A 1 92 ? 2.799 -0.388 6.482 1.00 95.12 92 PHE A C 1
ATOM 679 O O . PHE A 1 92 ? 2.217 -0.135 7.530 1.00 95.12 92 PHE A O 1
ATOM 686 N N . ILE A 1 93 ? 2.310 -1.268 5.598 1.00 94.75 93 ILE A N 1
ATOM 687 C CA . ILE A 1 93 ? 1.036 -1.976 5.812 1.00 94.75 93 ILE A CA 1
ATOM 688 C C . ILE A 1 93 ? 1.098 -2.814 7.089 1.00 94.75 93 ILE A C 1
ATOM 690 O O . ILE A 1 93 ? 0.144 -2.783 7.858 1.00 94.75 93 ILE A O 1
ATOM 694 N N . LEU A 1 94 ? 2.210 -3.509 7.349 1.00 92.38 94 LEU A N 1
ATOM 695 C CA . LEU A 1 94 ? 2.417 -4.268 8.585 1.00 92.38 94 LEU A CA 1
ATOM 696 C C . LEU A 1 94 ? 2.242 -3.385 9.823 1.00 92.38 94 LEU A C 1
ATOM 698 O O . LEU A 1 94 ? 1.386 -3.675 10.658 1.00 92.38 94 LEU A O 1
ATOM 702 N N . ALA A 1 95 ? 2.971 -2.272 9.894 1.00 92.69 95 ALA A N 1
ATOM 703 C CA . ALA A 1 95 ? 2.862 -1.329 11.005 1.00 92.69 95 ALA A CA 1
ATOM 704 C C . ALA A 1 95 ? 1.468 -0.673 11.087 1.00 92.69 95 ALA A C 1
ATOM 706 O O . ALA A 1 95 ? 0.933 -0.431 12.170 1.00 92.69 95 ALA A O 1
ATOM 707 N N . PHE A 1 96 ? 0.845 -0.387 9.943 1.00 93.38 96 PHE A N 1
ATOM 708 C CA . PHE A 1 96 ? -0.464 0.254 9.887 1.00 93.38 96 PHE A CA 1
ATOM 709 C C . PHE A 1 96 ? -1.583 -0.680 10.357 1.00 93.38 96 PHE A C 1
ATOM 711 O O . PHE A 1 96 ? -2.474 -0.239 11.079 1.00 93.38 96 PHE A O 1
ATOM 718 N N . VAL A 1 97 ? -1.520 -1.972 10.016 1.00 91.94 97 VAL A N 1
ATOM 719 C CA . VAL A 1 97 ? -2.457 -2.992 10.512 1.00 91.94 97 VAL A CA 1
ATOM 720 C C . VAL A 1 97 ? -2.379 -3.105 12.035 1.00 91.94 97 VAL A C 1
ATOM 722 O O . VAL A 1 97 ? -3.421 -3.149 12.689 1.00 91.94 97 VAL A O 1
ATOM 725 N N . GLU A 1 98 ? -1.176 -3.056 12.616 1.00 90.44 98 GLU A N 1
ATOM 726 C CA . GLU A 1 98 ? -1.016 -3.009 14.076 1.00 90.44 98 GLU A CA 1
ATOM 727 C C . GLU A 1 98 ? -1.668 -1.773 14.693 1.00 90.44 98 GLU A C 1
ATOM 729 O O . GLU A 1 98 ? -2.355 -1.882 15.707 1.00 90.44 98 GLU A O 1
ATOM 734 N N . LYS A 1 99 ? -1.497 -0.603 14.062 1.00 90.69 99 LYS A N 1
ATOM 735 C CA . LYS A 1 99 ? -2.090 0.656 14.532 1.00 90.69 99 LYS A CA 1
ATOM 736 C C . LYS A 1 99 ? -3.622 0.610 14.540 1.00 90.69 99 LYS A C 1
ATOM 738 O O . LYS A 1 99 ? -4.239 1.141 15.461 1.00 90.69 99 LYS A O 1
ATOM 743 N N . ILE A 1 100 ? -4.250 0.036 13.512 1.00 91.00 100 ILE A N 1
ATOM 744 C CA . ILE A 1 100 ? -5.718 0.077 13.355 1.00 91.00 100 ILE A CA 1
ATOM 745 C C . ILE A 1 100 ? -6.442 -1.100 14.021 1.00 91.00 100 ILE A C 1
ATOM 747 O O . ILE A 1 100 ? -7.662 -1.036 14.217 1.00 91.00 100 ILE A O 1
ATOM 751 N N . GLY A 1 101 ? -5.714 -2.168 14.360 1.00 89.81 101 GLY A N 1
ATOM 752 C CA . GLY A 1 101 ? -6.231 -3.347 15.047 1.00 89.81 101 GLY A CA 1
ATOM 753 C C . GLY A 1 101 ? -7.457 -3.952 14.344 1.00 89.81 101 GLY A C 1
ATOM 754 O O . GLY A 1 101 ? -7.411 -4.203 13.139 1.00 89.81 101 GLY A O 1
ATOM 755 N N . PRO A 1 102 ? -8.592 -4.167 15.040 1.00 90.50 102 PRO A N 1
ATOM 756 C CA . PRO A 1 102 ? -9.753 -4.869 14.484 1.00 90.50 102 PRO A CA 1
ATOM 757 C C . PRO A 1 102 ? -10.438 -4.127 13.326 1.00 90.50 102 PRO A C 1
ATOM 759 O O . PRO A 1 102 ? -11.220 -4.733 12.594 1.00 90.50 102 PRO A O 1
ATOM 762 N N . LYS A 1 103 ? -10.133 -2.841 13.101 1.00 92.06 103 LYS A N 1
ATOM 763 C CA . LYS A 1 103 ? -10.682 -2.066 11.975 1.00 92.06 103 LYS A CA 1
ATOM 764 C C . LYS A 1 103 ? -10.213 -2.597 10.605 1.00 92.06 103 LYS A C 1
ATOM 766 O O . LYS A 1 103 ? -10.798 -2.229 9.590 1.00 92.06 103 LYS A O 1
ATOM 771 N N . ILE A 1 104 ? -9.208 -3.485 10.559 1.00 91.75 104 ILE A N 1
ATOM 772 C CA . ILE A 1 104 ? -8.734 -4.136 9.325 1.00 91.75 104 ILE A CA 1
ATOM 773 C C . ILE A 1 104 ? -9.679 -5.215 8.778 1.00 91.75 104 ILE A C 1
ATOM 775 O O . ILE A 1 104 ? -9.608 -5.533 7.594 1.00 91.75 104 ILE A O 1
ATOM 779 N N . GLN A 1 105 ? -10.570 -5.777 9.604 1.00 91.38 105 GLN A N 1
ATOM 780 C CA . GLN A 1 105 ? -11.423 -6.928 9.261 1.00 91.38 105 GLN A CA 1
ATOM 781 C C . GLN A 1 105 ? -12.069 -6.891 7.857 1.00 91.38 105 GLN A C 1
ATOM 783 O O . GLN A 1 105 ? -11.936 -7.883 7.137 1.00 91.38 105 GLN A O 1
ATOM 788 N N . PRO A 1 106 ? -12.691 -5.786 7.392 1.00 92.94 106 PRO A N 1
ATOM 789 C CA . PRO A 1 106 ? -13.290 -5.746 6.053 1.00 92.94 106 PRO A CA 1
ATOM 790 C C . PRO A 1 106 ? -12.278 -5.878 4.901 1.00 92.94 106 PRO A C 1
ATOM 792 O O . PRO A 1 106 ? -12.669 -6.227 3.790 1.00 92.94 106 PRO A O 1
ATOM 795 N N . TYR A 1 107 ? -10.988 -5.642 5.154 1.00 93.81 107 TYR A N 1
ATOM 796 C CA . TYR A 1 107 ? -9.905 -5.696 4.165 1.00 93.81 107 TYR A CA 1
ATOM 797 C C . TYR A 1 107 ? -8.983 -6.912 4.343 1.00 93.81 107 TYR A C 1
ATOM 799 O O . TYR A 1 107 ? -8.113 -7.151 3.504 1.00 93.81 107 TYR A O 1
ATOM 807 N N . ALA A 1 108 ? -9.164 -7.710 5.402 1.00 91.06 108 ALA A N 1
ATOM 808 C CA . ALA A 1 108 ? -8.263 -8.808 5.759 1.00 91.06 108 ALA A CA 1
ATOM 809 C C . ALA A 1 108 ? -8.091 -9.840 4.629 1.00 91.06 108 ALA A C 1
ATOM 811 O O . ALA A 1 108 ? -6.985 -10.322 4.376 1.00 91.06 108 ALA A O 1
ATOM 812 N N . GLN A 1 109 ? -9.166 -10.150 3.895 1.00 92.44 109 GLN A N 1
ATOM 813 C CA . GLN A 1 109 ? -9.095 -11.068 2.752 1.00 92.44 109 GLN A CA 1
ATOM 814 C C . GLN A 1 109 ? -8.238 -10.519 1.604 1.00 92.44 109 GLN A C 1
ATOM 816 O O . GLN A 1 109 ? -7.481 -11.277 0.990 1.00 92.44 109 GLN A O 1
ATOM 821 N N . ASP A 1 110 ? -8.337 -9.219 1.319 1.00 92.12 110 ASP A N 1
ATOM 822 C CA . ASP A 1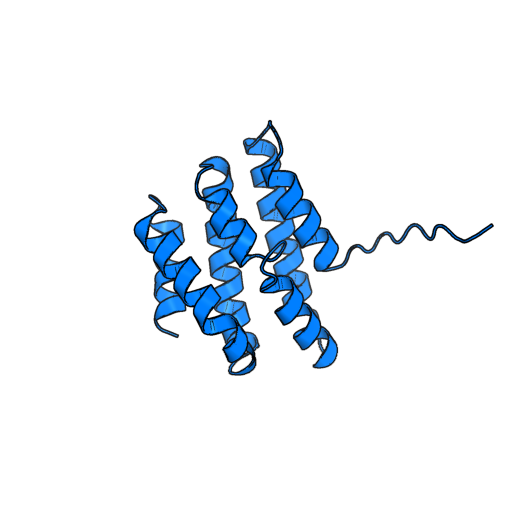 110 ? -7.559 -8.570 0.263 1.00 92.12 110 ASP A CA 1
ATOM 823 C C . ASP A 1 110 ? -6.078 -8.487 0.661 1.00 92.12 110 ASP A C 1
ATOM 825 O O . ASP A 1 110 ? -5.211 -8.839 -0.141 1.00 92.12 110 ASP A O 1
ATOM 829 N N . VAL A 1 111 ? -5.780 -8.150 1.923 1.00 92.56 111 VAL A N 1
ATOM 830 C CA . VAL A 1 111 ? -4.411 -8.183 2.473 1.00 92.56 111 VAL A CA 1
ATOM 831 C C . VAL A 1 111 ? -3.810 -9.581 2.343 1.00 92.56 111 VAL A C 1
ATOM 833 O O . VAL A 1 111 ? -2.731 -9.734 1.769 1.00 92.56 111 VAL A O 1
ATOM 836 N N . LYS A 1 112 ? -4.529 -10.619 2.793 1.00 92.38 112 LYS A N 1
ATOM 837 C CA . LYS A 1 112 ? -4.076 -12.014 2.702 1.00 92.38 112 LYS A CA 1
ATOM 838 C C . LYS A 1 112 ? -3.781 -12.417 1.259 1.00 92.38 112 LYS A C 1
ATOM 840 O O . LYS A 1 112 ? -2.738 -13.007 0.979 1.00 92.38 112 LYS A O 1
ATOM 845 N N . ARG A 1 113 ? -4.678 -12.080 0.328 1.00 93.06 113 ARG A N 1
ATOM 846 C CA . ARG A 1 113 ? -4.503 -12.374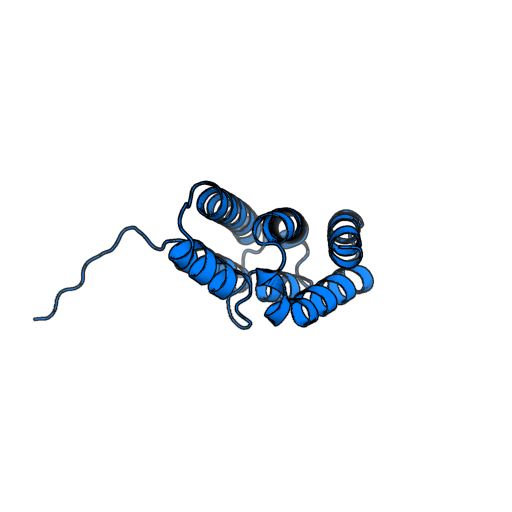 -1.100 1.00 93.06 113 ARG A CA 1
ATOM 847 C C . ARG A 1 113 ? -3.239 -11.722 -1.655 1.00 93.06 113 ARG A C 1
ATOM 849 O O . ARG A 1 113 ? -2.485 -12.387 -2.369 1.00 93.06 113 ARG A O 1
ATOM 856 N N . ILE A 1 114 ? -3.002 -10.449 -1.339 1.00 93.00 114 ILE A N 1
ATOM 857 C CA . ILE A 1 114 ? -1.800 -9.742 -1.787 1.00 93.00 114 ILE A CA 1
ATOM 858 C C . ILE A 1 114 ? -0.547 -10.355 -1.178 1.00 93.00 114 ILE A C 1
ATOM 860 O O . ILE A 1 114 ? 0.381 -10.636 -1.927 1.00 93.00 114 ILE A O 1
ATOM 864 N N . CYS A 1 115 ? -0.531 -10.653 0.119 1.00 91.19 115 CYS A N 1
ATOM 865 C CA . CYS A 1 115 ? 0.641 -11.242 0.762 1.00 91.19 115 CYS A CA 1
ATOM 866 C C . CYS A 1 115 ? 1.001 -12.610 0.165 1.00 91.19 115 CYS A C 1
ATOM 868 O O . CYS A 1 115 ? 2.161 -12.843 -0.162 1.00 91.19 115 CYS A O 1
ATOM 870 N N . VAL A 1 116 ? 0.013 -13.481 -0.087 1.00 91.56 116 VAL A N 1
ATOM 871 C CA . VAL A 1 116 ? 0.240 -14.757 -0.797 1.00 91.56 116 VAL A CA 1
ATOM 872 C C . VAL A 1 116 ? 0.756 -14.514 -2.217 1.00 91.56 116 VAL A C 1
ATOM 874 O O . VAL A 1 116 ? 1.670 -15.200 -2.672 1.00 91.56 116 VAL A O 1
ATOM 877 N N . THR A 1 117 ? 0.199 -13.531 -2.929 1.00 91.31 117 THR A N 1
ATOM 878 C CA . THR A 1 117 ? 0.631 -13.200 -4.295 1.00 91.31 117 THR A CA 1
ATOM 879 C C . THR A 1 117 ? 2.072 -12.697 -4.316 1.00 91.31 117 THR A C 1
ATOM 881 O O . THR A 1 117 ? 2.854 -13.161 -5.137 1.00 91.31 117 THR A O 1
ATOM 884 N N . VAL A 1 118 ? 2.443 -11.793 -3.408 1.00 89.56 118 VAL A N 1
ATOM 885 C CA . VAL A 1 118 ? 3.816 -11.294 -3.260 1.00 89.56 118 VAL A CA 1
ATOM 886 C C . VAL A 1 118 ? 4.748 -12.443 -2.904 1.00 89.56 118 VAL A C 1
ATOM 888 O O . VAL A 1 118 ? 5.737 -12.645 -3.591 1.00 89.56 118 VAL A O 1
ATOM 891 N N . TYR A 1 119 ? 4.408 -13.248 -1.899 1.00 85.25 119 TYR A N 1
ATOM 892 C CA . TYR A 1 119 ? 5.250 -14.358 -1.459 1.00 85.25 119 TYR A CA 1
ATOM 893 C C . TYR A 1 119 ? 5.518 -15.389 -2.566 1.00 85.25 119 TYR A C 1
ATOM 895 O O . TYR A 1 119 ? 6.604 -15.953 -2.646 1.00 85.25 119 TYR A O 1
ATOM 903 N N . THR A 1 120 ? 4.532 -15.637 -3.431 1.00 86.06 120 THR A N 1
ATOM 904 C CA . THR A 1 120 ? 4.645 -16.648 -4.495 1.00 86.06 120 THR A CA 1
ATOM 905 C C . THR A 1 120 ? 5.193 -16.107 -5.811 1.00 86.06 120 THR A C 1
ATOM 907 O O . THR A 1 120 ? 5.806 -16.864 -6.563 1.00 86.06 120 THR A O 1
ATOM 910 N N . LYS A 1 121 ? 4.952 -14.830 -6.132 1.00 83.56 121 LYS A N 1
ATOM 911 C CA . LYS A 1 121 ? 5.311 -14.240 -7.432 1.00 83.56 121 LYS A CA 1
ATOM 912 C C . LYS A 1 121 ? 6.485 -13.274 -7.373 1.00 83.56 121 LYS A C 1
ATOM 914 O O . LYS A 1 121 ? 7.143 -13.087 -8.395 1.00 83.56 121 LYS A O 1
ATOM 919 N N . ASP A 1 122 ? 6.746 -12.650 -6.230 1.00 76.88 122 ASP A N 1
ATOM 920 C CA . ASP A 1 122 ? 7.897 -11.771 -6.077 1.00 76.88 122 ASP A CA 1
ATOM 921 C C . ASP A 1 122 ? 9.157 -12.618 -5.873 1.00 76.88 122 ASP A C 1
ATOM 923 O O . ASP A 1 122 ? 9.247 -13.439 -4.963 1.00 76.88 122 ASP A O 1
ATOM 927 N N . ARG A 1 123 ? 10.149 -12.437 -6.750 1.00 71.69 123 ARG A N 1
ATOM 928 C CA . ARG A 1 123 ? 11.421 -13.174 -6.675 1.00 71.69 123 ARG A CA 1
ATOM 929 C C . ARG A 1 123 ? 12.358 -12.629 -5.591 1.00 71.69 123 ARG A C 1
ATOM 931 O O . ARG A 1 123 ? 13.459 -13.150 -5.424 1.00 71.69 123 ARG A O 1
ATOM 938 N N . SER A 1 124 ? 11.979 -11.564 -4.882 1.00 73.00 124 SER A N 1
ATOM 939 C CA . SER A 1 124 ? 12.795 -10.950 -3.846 1.00 73.00 124 SER A CA 1
ATOM 940 C C . SER A 1 124 ? 12.436 -11.441 -2.449 1.00 73.00 124 SER A C 1
ATOM 942 O O . SER A 1 124 ? 11.356 -11.173 -1.921 1.00 73.00 124 SER A O 1
ATOM 944 N N . ALA A 1 125 ? 13.428 -12.027 -1.776 1.00 73.00 125 ALA A N 1
ATOM 945 C CA . ALA A 1 125 ? 13.334 -12.367 -0.358 1.00 73.00 125 ALA A CA 1
ATOM 946 C C . ALA A 1 125 ? 12.973 -11.157 0.532 1.00 73.00 125 ALA A C 1
ATOM 948 O O . ALA A 1 125 ? 12.324 -11.332 1.560 1.00 73.00 125 ALA A O 1
ATOM 949 N N . LYS A 1 126 ? 13.332 -9.930 0.121 1.00 78.00 126 LYS A N 1
ATOM 950 C CA . LYS A 1 126 ? 13.060 -8.705 0.889 1.00 78.00 126 LYS A CA 1
ATOM 951 C C . LYS A 1 126 ? 11.573 -8.355 0.977 1.00 78.00 126 LYS A C 1
ATOM 953 O O . LYS A 1 126 ? 11.127 -7.883 2.013 1.00 78.00 126 LYS A O 1
ATOM 958 N N . CYS A 1 127 ? 10.798 -8.623 -0.076 1.00 75.44 127 CYS A N 1
ATOM 959 C CA . CYS A 1 127 ? 9.339 -8.466 -0.049 1.00 75.44 127 CYS A CA 1
ATOM 960 C C . CYS A 1 127 ? 8.648 -9.655 0.642 1.00 75.44 127 CYS A C 1
ATOM 962 O O . CYS A 1 127 ? 7.574 -9.498 1.219 1.00 75.44 127 CYS A O 1
ATOM 964 N N . GLY A 1 128 ? 9.265 -10.842 0.607 1.00 78.81 128 GLY A N 1
ATOM 965 C CA . GLY A 1 128 ? 8.704 -12.067 1.178 1.00 78.81 128 GLY A CA 1
ATOM 966 C C . GLY A 1 128 ? 8.578 -12.051 2.703 1.00 78.81 128 GLY A C 1
ATOM 967 O O . GLY A 1 128 ? 7.562 -12.502 3.221 1.00 78.81 128 GLY A O 1
ATOM 968 N N . ILE A 1 129 ? 9.569 -11.507 3.418 1.00 85.44 129 ILE A N 1
ATOM 969 C CA . ILE A 1 129 ? 9.556 -11.434 4.892 1.00 85.44 129 ILE A CA 1
ATOM 970 C C . ILE A 1 129 ? 8.354 -10.625 5.420 1.00 85.44 129 ILE A C 1
ATOM 972 O O . ILE A 1 129 ? 7.524 -11.220 6.107 1.00 85.44 129 ILE A O 1
ATOM 976 N N . PRO A 1 130 ? 8.170 -9.335 5.064 1.00 82.06 130 PRO A N 1
ATOM 977 C CA . PRO A 1 130 ? 7.050 -8.553 5.588 1.00 82.06 130 PRO A CA 1
ATOM 978 C C . PRO A 1 130 ? 5.689 -9.086 5.113 1.00 82.06 130 PRO A C 1
ATOM 980 O O . PRO A 1 130 ? 4.700 -8.973 5.832 1.00 82.06 130 PRO A O 1
ATOM 983 N N . ALA A 1 131 ? 5.620 -9.720 3.934 1.00 82.88 131 ALA A N 1
ATOM 984 C CA . ALA A 1 131 ? 4.407 -10.394 3.472 1.00 82.88 131 ALA A CA 1
ATOM 985 C C . ALA A 1 131 ? 4.049 -11.623 4.330 1.00 82.88 131 ALA A C 1
ATOM 987 O O . ALA A 1 131 ? 2.875 -11.846 4.615 1.00 82.88 131 ALA A O 1
ATOM 988 N N . LEU A 1 132 ? 5.037 -12.417 4.757 1.00 85.56 132 LEU A N 1
ATOM 989 C CA . LEU A 1 132 ? 4.811 -13.533 5.679 1.00 85.56 132 LEU A CA 1
ATOM 990 C C . LEU A 1 132 ? 4.407 -13.043 7.071 1.00 85.56 132 LEU A C 1
ATOM 992 O O . LEU A 1 132 ? 3.468 -13.585 7.645 1.00 85.56 132 LEU A O 1
ATOM 996 N N . GLU A 1 133 ? 5.061 -12.006 7.595 1.00 86.06 133 GLU A N 1
ATOM 997 C CA . GLU A 1 133 ? 4.698 -11.420 8.892 1.00 86.06 133 GLU A CA 1
ATOM 998 C C . GLU A 1 133 ? 3.255 -10.899 8.896 1.00 86.06 133 GLU A C 1
ATOM 1000 O O . GLU A 1 133 ? 2.509 -11.151 9.841 1.00 86.06 133 GLU A O 1
ATOM 1005 N N . LEU A 1 134 ? 2.829 -10.256 7.803 1.00 84.12 134 LEU A N 1
ATOM 1006 C CA . LEU A 1 134 ? 1.444 -9.827 7.598 1.00 84.12 134 LEU A CA 1
ATOM 1007 C C . LEU A 1 134 ? 0.435 -10.983 7.556 1.00 84.12 134 LEU A C 1
ATOM 1009 O O . LEU A 1 134 ? -0.722 -10.774 7.898 1.00 84.12 134 LEU A O 1
ATOM 1013 N N . LEU A 1 135 ? 0.834 -12.181 7.115 1.00 83.56 135 LEU A N 1
ATOM 1014 C CA . LEU A 1 135 ? -0.050 -13.353 7.057 1.00 83.56 135 LEU A CA 1
ATOM 1015 C C . LEU A 1 135 ? -0.246 -14.040 8.410 1.00 83.56 135 LEU A C 1
ATOM 1017 O O . LEU A 1 135 ? -1.207 -14.794 8.564 1.00 83.56 135 LEU A O 1
ATOM 1021 N N . ILE A 1 136 ? 0.694 -13.848 9.336 1.00 85.94 136 ILE A N 1
ATOM 1022 C CA . ILE A 1 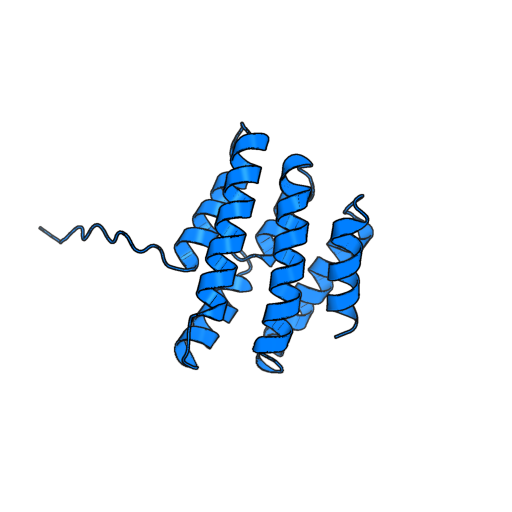136 ? 0.705 -14.506 10.648 1.00 85.94 136 ILE A CA 1
ATOM 1023 C C . ILE A 1 136 ? -0.036 -13.660 11.700 1.00 85.94 136 ILE A C 1
ATOM 1025 O O . ILE A 1 136 ? -0.440 -14.202 12.729 1.00 85.94 136 ILE A O 1
ATOM 1029 N N . LYS A 1 137 ? -0.237 -12.362 11.441 1.00 73.00 137 LYS A N 1
ATOM 1030 C CA . LYS A 1 137 ? -1.077 -11.475 12.260 1.00 73.00 137 LYS A CA 1
ATOM 1031 C C . LYS A 1 137 ? -2.554 -11.578 11.911 1.00 73.00 137 LYS A C 1
ATOM 1033 O O . LYS A 1 137 ? -3.356 -11.511 12.867 1.00 73.00 137 LYS A O 1
#

Sequence (137 aa):
MASSLVVPGGGLQGFLLQLHDALRSSDTSSAALQGCSLIRSLAESCVTSSGDDILALQISLVFSKENGLLSFIYKSLGVEDFRECREEALKFILAFVEKIGPKIQPYAQDVKRICVTVYTKDRSAKCGIPALELLIK

Secondary structure (DSSP, 8-state):
-------S--HHHHHHHHHHHHTT-S-HHHHHHHHHHHHHHHHHHHHH--SHHHHHHHHHHHT-TTTSHHHHHHHHTT-STTHHHHHHHHHHHHHHHHHHGGGGGGGHHHHHHHHHHHHHH---HHHHHHHHHHHH-

pLDDT: mean 86.67, std 14.25, range [33.97, 96.38]

Organism: NCBI:txid8663

Foldseek 3Di:
DDDDPPDPDPDLLNLLVLLVVLLVDPPVQVSLVSNQVSLVVNLVSQVPDDDPVVLLVNLCQQLPCPRHLLVSLVSCLVPPNNPVSLLSSLVSVLVSCVVCPPSCVVRLVSLLVSLVCCLVRRPDPSNNVSSVSSNVD

Radius of gyration: 15.11 Å; chains: 1; bounding box: 31×49×34 Å